Protein AF-A0A1J3G4S5-F1 (afdb_monomer_lite)

Sequence (83 aa):
KGTLNVLNSCTKSSSVKRVVVTSSVAAVAYNNKPRTPDVTVDETWFSDPELCKASKMWYVLSKTLAEEAAWKFAKEKGLDMVT

Organism: Noccaea caerulescens (NCBI:txid107243)

Radius of gyration: 14.48 Å; chains: 1; bounding box: 33×20×44 Å

pLDDT: mean 97.63, std 2.19, range [80.31, 98.75]

Structure (mmCIF, N/CA/C/O backbone):
data_AF-A0A1J3G4S5-F1
#
_entry.id   AF-A0A1J3G4S5-F1
#
loop_
_atom_site.group_PDB
_atom_site.id
_atom_site.type_symbol
_atom_site.label_atom_id
_atom_site.label_alt_id
_atom_site.label_comp_id
_atom_site.label_asym_id
_atom_site.label_entity_id
_atom_site.label_seq_id
_atom_site.pdbx_PDB_ins_code
_atom_site.Cartn_x
_atom_site.Cartn_y
_atom_site.Cartn_z
_atom_site.occupancy
_atom_site.B_iso_or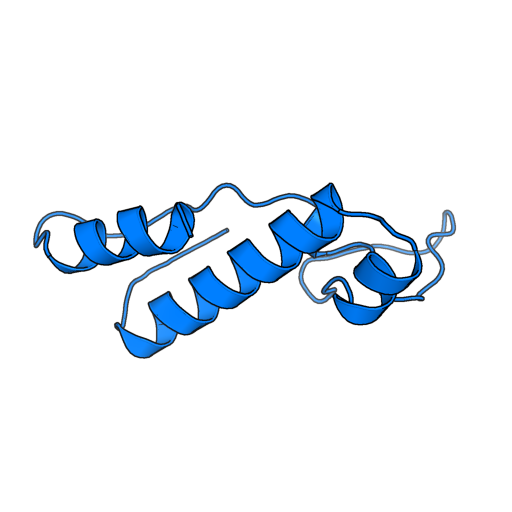_equiv
_atom_site.auth_seq_id
_atom_site.auth_comp_id
_atom_site.auth_asym_id
_atom_site.auth_atom_id
_atom_site.pdbx_PDB_model_num
ATOM 1 N N . LYS A 1 1 ? 5.213 8.237 6.650 1.00 80.31 1 LYS A N 1
ATOM 2 C CA . LYS A 1 1 ? 4.851 8.303 8.095 1.00 80.31 1 LYS A CA 1
ATOM 3 C C . LYS A 1 1 ? 3.412 8.771 8.357 1.00 80.31 1 LYS A C 1
ATOM 5 O O . LYS A 1 1 ? 2.854 8.322 9.346 1.00 80.31 1 LYS A O 1
ATOM 10 N N . GLY A 1 2 ? 2.794 9.603 7.504 1.00 96.56 2 GLY A N 1
ATOM 11 C CA . GLY A 1 2 ? 1.404 10.057 7.702 1.00 96.56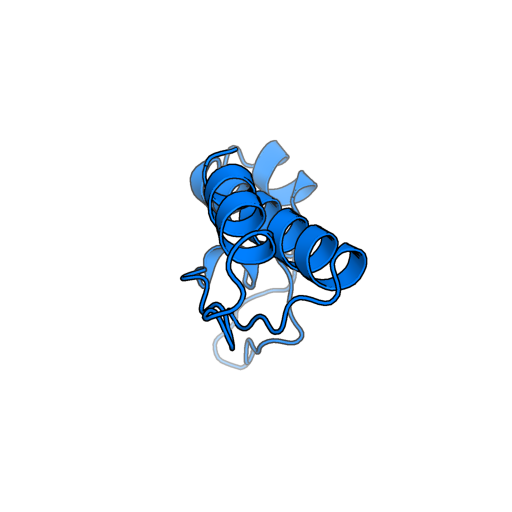 2 GLY A CA 1
ATOM 12 C C . GLY A 1 2 ? 0.375 8.925 7.831 1.00 96.56 2 GLY A C 1
ATOM 13 O O . GLY A 1 2 ? -0.408 8.936 8.773 1.00 96.56 2 GLY A O 1
ATOM 14 N N . THR A 1 3 ? 0.445 7.903 6.970 1.00 98.00 3 TH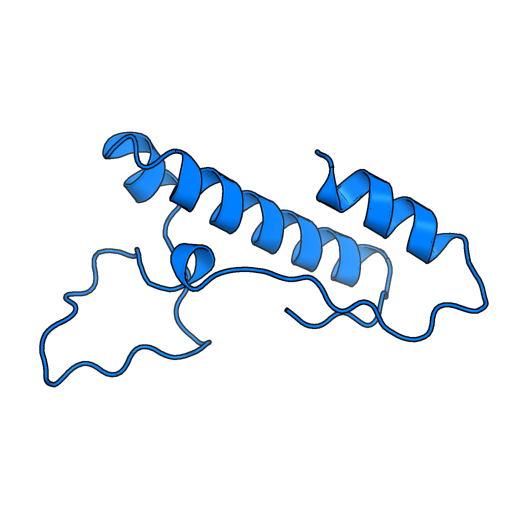R A N 1
ATOM 15 C CA . THR A 1 3 ? -0.465 6.742 7.002 1.00 98.00 3 THR A CA 1
ATOM 16 C C . THR A 1 3 ? -0.512 6.071 8.377 1.00 98.00 3 THR A C 1
ATOM 18 O O . THR A 1 3 ? -1.576 5.964 8.974 1.00 98.00 3 THR A O 1
ATOM 21 N N . LEU A 1 4 ? 0.649 5.712 8.938 1.00 98.38 4 LEU A N 1
ATOM 22 C CA . LEU A 1 4 ? 0.730 5.052 10.247 1.00 98.38 4 LEU A CA 1
ATOM 23 C C . LEU A 1 4 ? 0.202 5.926 11.394 1.00 98.38 4 LEU A C 1
ATOM 25 O O . LEU A 1 4 ? -0.357 5.402 12.352 1.00 98.38 4 LEU A O 1
ATOM 29 N N . ASN A 1 5 ? 0.343 7.252 11.300 1.00 98.38 5 ASN A N 1
ATOM 30 C CA . ASN A 1 5 ? -0.196 8.165 12.308 1.00 98.38 5 ASN A CA 1
ATOM 31 C C . ASN A 1 5 ? -1.733 8.107 12.369 1.00 98.38 5 ASN A C 1
ATOM 33 O O . ASN A 1 5 ? -2.320 8.053 13.453 1.00 98.38 5 ASN A O 1
ATOM 37 N N . VAL A 1 6 ? -2.382 8.071 11.202 1.00 98.38 6 VAL A N 1
ATOM 38 C CA . VAL A 1 6 ? -3.844 7.967 11.106 1.00 98.38 6 VAL A CA 1
ATOM 39 C C . VAL A 1 6 ? -4.308 6.579 11.544 1.00 98.38 6 VAL A C 1
ATOM 41 O O . VAL A 1 6 ? -5.174 6.487 12.410 1.00 98.38 6 VAL A O 1
ATOM 44 N N . LEU A 1 7 ? -3.678 5.506 11.052 1.00 98.31 7 LEU A N 1
ATOM 45 C CA . LEU A 1 7 ? -4.042 4.134 11.432 1.00 98.31 7 LEU A CA 1
ATOM 46 C C . LEU A 1 7 ? -3.908 3.891 12.942 1.00 98.31 7 LEU A C 1
ATOM 48 O O . LEU A 1 7 ? -4.795 3.303 13.557 1.00 98.31 7 LEU A O 1
ATOM 52 N N . ASN A 1 8 ? -2.854 4.412 13.572 1.00 97.88 8 ASN A N 1
ATOM 53 C CA . ASN A 1 8 ? -2.678 4.328 15.022 1.00 97.88 8 ASN A CA 1
ATOM 54 C C . ASN A 1 8 ? -3.750 5.106 15.804 1.00 97.88 8 ASN A C 1
ATOM 56 O O . ASN A 1 8 ? -4.097 4.733 16.925 1.00 97.88 8 ASN A O 1
ATOM 60 N N . SER A 1 9 ? -4.296 6.177 15.229 1.00 98.19 9 SER A N 1
ATOM 61 C CA . SER A 1 9 ? -5.449 6.874 15.809 1.00 98.19 9 SER A CA 1
ATOM 62 C C . SER A 1 9 ? -6.722 6.036 15.670 1.00 98.19 9 SER A C 1
ATOM 64 O O . SER A 1 9 ? -7.462 5.898 16.642 1.00 98.19 9 SER A O 1
ATOM 66 N N . CYS A 1 10 ? -6.935 5.396 14.515 1.00 98.06 10 CYS A N 1
ATOM 67 C CA . CYS A 1 10 ? -8.070 4.499 14.285 1.00 98.06 10 CYS A CA 1
ATOM 68 C C . CYS A 1 10 ? -8.102 3.335 15.283 1.00 98.06 10 CYS A C 1
ATOM 70 O O 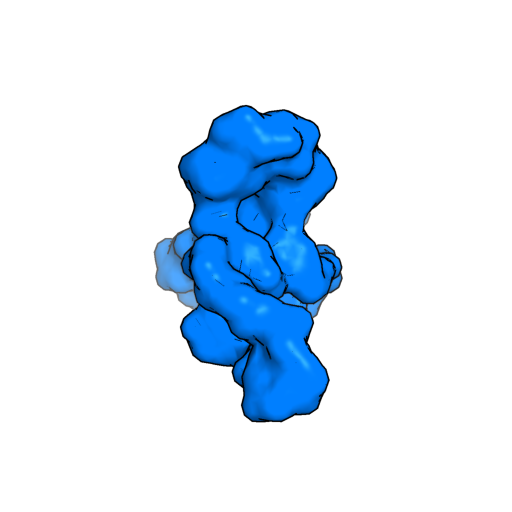. CYS A 1 10 ? -9.160 3.053 15.832 1.00 98.06 10 CYS A O 1
ATOM 72 N N . THR A 1 11 ? -6.954 2.727 15.606 1.00 97.00 11 THR A N 1
ATOM 73 C CA . THR A 1 11 ? -6.888 1.608 16.572 1.00 97.00 11 THR A CA 1
ATOM 74 C C . THR A 1 11 ? -7.287 1.978 18.000 1.00 97.00 11 THR A C 1
ATOM 76 O O . THR A 1 11 ? -7.538 1.098 18.815 1.00 97.00 11 THR A O 1
ATOM 79 N N . LYS A 1 12 ? -7.327 3.273 18.329 1.00 97.06 12 LYS A N 1
ATOM 80 C CA . LYS A 1 12 ? -7.737 3.769 19.651 1.00 97.06 12 LYS A CA 1
ATOM 81 C C . LYS A 1 12 ? -9.228 4.099 19.716 1.00 97.06 12 LYS A C 1
ATOM 83 O O . LYS A 1 12 ? -9.733 4.378 20.799 1.00 97.06 12 LYS A O 1
ATOM 88 N N . SER A 1 13 ? -9.920 4.111 18.577 1.00 96.81 13 SER A N 1
ATOM 89 C CA . SER A 1 13 ? -11.339 4.439 18.500 1.00 96.81 13 SER A CA 1
ATOM 90 C C . SER A 1 13 ? -12.181 3.170 18.466 1.00 96.81 13 SER A C 1
ATOM 92 O O . SER A 1 13 ? -12.100 2.393 17.519 1.00 96.81 13 SER A O 1
ATOM 94 N N . SER A 1 14 ? -13.052 2.992 19.459 1.00 95.19 14 SER A N 1
ATOM 95 C CA . SER A 1 14 ? -14.003 1.874 19.500 1.00 95.19 14 SER A CA 1
ATOM 96 C C . SER A 1 14 ? -15.131 1.985 18.467 1.00 95.19 14 SER A C 1
ATOM 98 O O . SER A 1 14 ? -15.840 1.011 18.228 1.00 95.19 14 SER A O 1
ATOM 100 N N . SER A 1 15 ? -15.318 3.156 17.846 1.00 97.94 15 SER A N 1
ATOM 101 C CA . SER A 1 15 ? -16.363 3.383 16.841 1.00 97.94 15 SER A CA 1
ATOM 102 C C . SER A 1 15 ? -15.918 3.079 15.408 1.00 97.94 15 SER A C 1
ATOM 104 O O . SER A 1 15 ? -16.766 2.948 14.522 1.00 97.94 15 SER A O 1
ATOM 106 N N . VAL A 1 16 ? -14.609 2.959 15.155 1.00 98.19 16 VAL A N 1
ATOM 107 C CA . VAL A 1 16 ? -14.077 2.668 13.817 1.00 98.19 16 VAL A CA 1
ATOM 108 C C . VAL A 1 16 ? -14.232 1.179 13.530 1.00 98.19 16 VAL A C 1
ATOM 110 O O . VAL A 1 16 ? -13.620 0.346 14.188 1.00 98.19 16 VAL A O 1
ATOM 113 N N . LYS A 1 17 ? -15.049 0.852 12.524 1.00 97.62 17 LYS A N 1
ATOM 114 C CA . LYS A 1 17 ? -15.332 -0.539 12.131 1.00 97.62 17 LYS A CA 1
ATOM 115 C C . LYS A 1 17 ? -14.432 -1.053 11.009 1.00 97.62 17 LYS A C 1
ATOM 117 O O . LYS A 1 17 ? -14.089 -2.224 11.004 1.00 97.62 17 LYS A O 1
ATOM 122 N N . ARG A 1 18 ? -14.081 -0.182 10.060 1.00 98.31 18 ARG A N 1
ATOM 123 C CA . ARG A 1 18 ? -13.227 -0.474 8.903 1.00 98.31 18 ARG A CA 1
ATOM 124 C C . ARG A 1 18 ? -12.505 0.794 8.476 1.00 98.31 18 ARG A C 1
ATOM 126 O O . ARG A 1 18 ? -13.085 1.879 8.550 1.00 98.31 18 ARG A O 1
ATOM 133 N N . VAL A 1 19 ? -11.271 0.657 8.004 1.00 98.50 19 VAL A N 1
ATOM 134 C CA . VAL A 1 19 ? -10.503 1.751 7.400 1.00 98.50 19 VAL A CA 1
ATOM 135 C C . VAL A 1 19 ? -10.344 1.507 5.901 1.00 98.50 19 VAL A C 1
ATOM 137 O O . VAL A 1 19 ? -9.893 0.444 5.488 1.00 98.50 19 VAL A O 1
ATOM 140 N N . VAL A 1 20 ? -10.700 2.504 5.091 1.00 98.69 20 VAL A N 1
ATOM 141 C CA . VAL A 1 20 ? -10.447 2.514 3.644 1.00 98.69 20 VAL A CA 1
ATOM 142 C C . VAL A 1 20 ? -9.244 3.413 3.392 1.00 98.69 20 VAL A C 1
ATOM 144 O O . VAL A 1 20 ? -9.300 4.616 3.660 1.00 98.69 20 VAL A O 1
ATOM 147 N N . VAL A 1 21 ? -8.141 2.840 2.925 1.00 98.50 21 VAL A N 1
ATOM 148 C CA . VAL A 1 21 ? -6.906 3.574 2.639 1.00 98.50 21 VAL A CA 1
ATOM 149 C C . VAL A 1 21 ? -6.827 3.838 1.147 1.00 98.50 21 VAL A C 1
ATOM 151 O O . VAL A 1 21 ? -6.653 2.918 0.372 1.00 98.50 21 VAL A O 1
ATOM 154 N N . THR A 1 22 ? -6.871 5.099 0.723 1.00 98.50 22 THR A N 1
ATOM 155 C CA . THR A 1 22 ? -6.683 5.422 -0.698 1.00 98.50 22 THR A CA 1
ATOM 156 C C . THR A 1 22 ? -5.241 5.159 -1.133 1.00 98.50 22 THR A C 1
ATOM 158 O O . THR A 1 22 ? -4.342 5.988 -0.911 1.00 98.50 22 THR A O 1
ATOM 161 N N . SER A 1 23 ? -5.024 4.016 -1.782 1.00 98.06 23 SER A N 1
ATOM 162 C CA . SER A 1 23 ? -3.739 3.691 -2.386 1.00 98.06 23 SER A CA 1
ATOM 163 C C . SER A 1 23 ? -3.594 4.302 -3.790 1.00 98.06 23 SER A C 1
ATOM 165 O O . SER A 1 23 ? -3.918 5.476 -4.006 1.00 98.06 23 SER A O 1
ATOM 167 N N . SER A 1 24 ? -2.978 3.587 -4.726 1.00 98.50 24 SER A N 1
ATOM 168 C CA . SER A 1 24 ? -2.767 3.972 -6.116 1.00 98.50 24 SER A CA 1
ATOM 169 C C . SER A 1 24 ? -2.316 2.754 -6.917 1.00 98.50 24 SER A C 1
ATOM 171 O O . SER A 1 24 ? -1.560 1.932 -6.408 1.00 98.50 24 SER A O 1
ATOM 173 N N . VAL A 1 25 ? -2.621 2.730 -8.219 1.00 98.19 25 VAL A N 1
ATOM 174 C CA . VAL A 1 25 ? -2.009 1.798 -9.190 1.00 98.19 25 VAL A CA 1
ATOM 175 C C . VAL A 1 25 ? -0.470 1.812 -9.150 1.00 98.19 25 VAL A C 1
ATOM 177 O O . VAL A 1 25 ? 0.188 0.849 -9.539 1.00 98.19 25 VAL A O 1
ATOM 180 N N . ALA A 1 26 ? 0.125 2.891 -8.632 1.00 98.50 26 ALA A N 1
ATOM 181 C CA . ALA A 1 26 ? 1.554 2.991 -8.379 1.00 98.50 26 ALA A CA 1
ATOM 182 C C . ALA A 1 26 ? 2.092 1.910 -7.423 1.00 98.50 26 ALA A C 1
ATOM 184 O O . ALA A 1 26 ? 3.222 1.468 -7.597 1.00 98.50 26 ALA A O 1
ATOM 185 N N . ALA A 1 27 ? 1.300 1.430 -6.465 1.00 98.69 27 ALA A N 1
ATOM 186 C CA . ALA A 1 27 ? 1.701 0.343 -5.571 1.00 98.69 27 ALA A CA 1
ATOM 187 C C . ALA A 1 27 ? 1.587 -1.060 -6.213 1.00 98.69 27 ALA A C 1
ATOM 189 O O . ALA A 1 27 ? 2.067 -2.028 -5.631 1.00 98.69 27 ALA A O 1
ATOM 190 N N . VAL A 1 28 ? 1.017 -1.164 -7.421 1.00 98.50 28 VAL A N 1
ATOM 191 C CA . VAL A 1 28 ? 0.679 -2.433 -8.096 1.00 98.50 28 VAL A CA 1
ATOM 192 C C . VAL A 1 28 ? 1.540 -2.679 -9.345 1.00 98.50 28 VAL A C 1
ATOM 194 O O . VAL A 1 28 ? 2.116 -3.750 -9.527 1.00 98.50 28 VAL A O 1
ATOM 197 N N . ALA A 1 29 ? 1.640 -1.690 -10.238 1.00 98.06 29 ALA A N 1
ATOM 198 C CA . ALA A 1 29 ? 1.992 -1.931 -11.642 1.00 98.06 29 ALA A CA 1
ATOM 199 C C . ALA A 1 29 ? 3.498 -1.935 -11.998 1.00 98.06 29 ALA A C 1
ATOM 201 O O . ALA A 1 29 ? 3.828 -2.025 -13.183 1.00 98.06 29 ALA A O 1
ATOM 202 N N . TYR A 1 30 ? 4.419 -1.798 -11.039 1.00 97.69 30 TYR A N 1
ATOM 203 C CA . TYR A 1 30 ? 5.847 -1.557 -11.314 1.00 97.69 30 TYR A CA 1
ATOM 204 C C . TYR A 1 30 ? 6.753 -2.665 -10.766 1.00 97.69 30 TYR A C 1
ATOM 206 O O . TYR A 1 30 ? 7.419 -2.474 -9.756 1.00 97.69 30 TYR A O 1
ATOM 214 N N . ASN A 1 31 ? 6.796 -3.824 -11.431 1.00 96.94 31 ASN A N 1
ATOM 215 C CA . ASN A 1 31 ? 7.459 -5.037 -10.921 1.00 96.94 31 ASN A CA 1
ATOM 216 C C . ASN A 1 31 ? 8.272 -5.821 -11.969 1.00 96.94 31 ASN A C 1
ATOM 218 O O . ASN A 1 31 ? 8.313 -7.048 -11.941 1.00 96.94 31 ASN A O 1
ATOM 222 N N . ASN A 1 32 ? 8.898 -5.116 -12.919 1.00 93.75 32 ASN A N 1
ATOM 223 C CA . ASN A 1 32 ? 9.665 -5.666 -14.053 1.00 93.75 32 ASN A CA 1
ATOM 224 C C . ASN A 1 32 ? 8.889 -6.543 -15.051 1.00 93.75 32 ASN A C 1
ATOM 226 O O . ASN A 1 32 ? 9.433 -6.878 -16.103 1.00 93.75 32 ASN A O 1
ATOM 230 N N . LYS A 1 33 ? 7.622 -6.880 -14.792 1.00 94.69 33 LYS A N 1
ATOM 231 C CA . LYS A 1 33 ? 6.784 -7.546 -15.789 1.00 94.69 33 LYS A CA 1
ATOM 232 C C . LYS A 1 33 ? 6.408 -6.551 -16.903 1.00 94.69 33 LYS A C 1
ATOM 234 O O . LYS A 1 33 ? 6.073 -5.398 -16.609 1.00 94.69 33 LYS A O 1
ATOM 239 N N . PRO A 1 34 ? 6.448 -6.961 -18.182 1.00 93.88 34 PRO A N 1
ATOM 240 C CA . PRO A 1 34 ? 6.039 -6.103 -19.286 1.00 93.88 34 PRO A CA 1
ATOM 241 C C . PRO A 1 34 ? 4.537 -5.801 -19.205 1.00 93.88 34 PRO A C 1
ATOM 243 O O . PRO A 1 34 ? 3.739 -6.668 -18.863 1.00 93.88 34 PRO A O 1
ATOM 246 N N . ARG A 1 35 ? 4.152 -4.568 -19.546 1.00 94.62 35 ARG A N 1
ATOM 247 C CA . ARG A 1 35 ? 2.751 -4.123 -19.638 1.00 94.62 35 ARG A CA 1
ATOM 248 C C . ARG A 1 35 ? 2.385 -3.901 -21.105 1.00 94.62 35 ARG A C 1
ATOM 250 O O . ARG A 1 35 ? 2.288 -2.762 -21.558 1.00 94.62 35 ARG A O 1
ATOM 257 N N . THR A 1 36 ? 2.315 -4.991 -21.866 1.00 97.00 36 THR A N 1
ATOM 258 C CA . THR A 1 36 ? 1.879 -4.993 -23.273 1.00 97.00 36 THR A CA 1
ATOM 259 C C . THR A 1 36 ? 0.346 -5.014 -23.361 1.00 97.00 36 THR A C 1
ATOM 261 O O . THR A 1 36 ? -0.301 -5.276 -22.347 1.00 97.00 36 THR A O 1
ATOM 264 N N . PRO A 1 37 ? -0.262 -4.755 -24.536 1.00 97.75 37 PRO A N 1
ATOM 265 C CA . PRO A 1 37 ? -1.723 -4.752 -24.690 1.00 97.75 37 PRO A CA 1
ATOM 266 C C . PRO A 1 37 ? -2.429 -6.040 -24.235 1.00 97.75 37 PRO A C 1
ATOM 268 O O . PRO A 1 37 ? -3.570 -5.976 -23.792 1.00 97.75 37 PRO A O 1
ATOM 271 N N . ASP A 1 38 ? -1.742 -7.184 -24.299 1.00 97.31 38 ASP A N 1
ATOM 272 C CA . ASP A 1 38 ? -2.291 -8.496 -23.930 1.00 97.31 38 ASP A CA 1
ATOM 273 C C . ASP A 1 38 ? -2.128 -8.833 -22.434 1.00 97.31 38 ASP A C 1
ATOM 275 O O . ASP A 1 38 ? -2.585 -9.879 -21.972 1.00 97.31 38 ASP A O 1
ATOM 279 N N . VAL A 1 39 ? -1.453 -7.976 -21.658 1.00 97.38 39 VAL A N 1
ATOM 280 C CA . VAL A 1 39 ? -1.204 -8.201 -20.229 1.00 97.38 39 VAL A CA 1
ATOM 281 C C . VAL A 1 39 ? -2.267 -7.500 -19.395 1.00 97.38 39 VAL A C 1
ATOM 283 O O . VAL A 1 39 ? -2.372 -6.275 -19.386 1.00 97.38 39 VAL A O 1
ATOM 286 N N . THR A 1 40 ? -3.009 -8.291 -18.622 1.00 97.56 40 THR A N 1
ATOM 287 C CA . THR A 1 40 ? -3.918 -7.777 -17.592 1.00 97.56 40 THR A CA 1
ATOM 288 C C . THR A 1 40 ? -3.154 -7.598 -16.282 1.00 97.56 40 THR A C 1
ATOM 290 O O . THR A 1 40 ? -2.512 -8.530 -15.798 1.00 97.56 40 THR A O 1
ATOM 293 N N . VAL A 1 41 ? -3.208 -6.390 -15.724 1.00 97.81 41 VAL A N 1
ATOM 294 C CA . VAL A 1 41 ? -2.697 -6.082 -14.382 1.00 97.81 41 VAL A CA 1
ATOM 295 C C . VAL A 1 41 ? -3.869 -6.154 -13.409 1.00 97.81 41 VAL A C 1
ATOM 297 O O . VAL A 1 41 ? -4.901 -5.538 -13.666 1.00 97.81 41 VAL A O 1
ATOM 300 N N . ASP A 1 42 ? -3.696 -6.880 -12.310 1.00 97.62 42 ASP A N 1
ATOM 301 C CA . ASP A 1 42 ? -4.704 -7.083 -11.265 1.00 97.62 42 ASP A CA 1
ATOM 302 C C . ASP A 1 42 ? -4.092 -6.904 -9.861 1.00 97.62 42 ASP A C 1
ATOM 304 O O . ASP A 1 42 ? -2.906 -6.593 -9.711 1.00 97.62 42 ASP A O 1
ATOM 308 N N . GLU A 1 43 ? -4.893 -7.104 -8.817 1.00 97.94 43 GLU A N 1
ATOM 309 C CA . GLU A 1 43 ? -4.515 -6.924 -7.411 1.00 97.94 43 GLU A CA 1
ATOM 310 C C . GLU A 1 43 ? -3.530 -7.989 -6.891 1.00 97.94 43 GLU A C 1
ATOM 312 O O . GLU A 1 43 ? -3.056 -7.891 -5.759 1.00 97.94 43 GLU A O 1
ATOM 317 N N . THR A 1 44 ? -3.184 -9.004 -7.693 1.00 97.19 44 THR A N 1
ATOM 318 C CA . THR A 1 44 ? -2.116 -9.962 -7.353 1.00 97.19 44 THR A CA 1
ATOM 319 C C . THR A 1 44 ? -0.723 -9.407 -7.656 1.00 97.19 44 THR A C 1
ATOM 321 O O . THR A 1 44 ? 0.292 -9.989 -7.257 1.00 97.19 44 THR A O 1
ATOM 324 N N . TRP A 1 45 ? -0.652 -8.281 -8.368 1.00 98.38 45 TRP A N 1
ATOM 325 C CA . TRP A 1 45 ? 0.588 -7.584 -8.662 1.00 98.38 45 TRP A CA 1
ATOM 326 C C . TRP A 1 45 ? 0.942 -6.599 -7.550 1.00 98.38 45 TRP A C 1
ATOM 328 O O . TRP A 1 45 ? 0.107 -5.856 -7.050 1.00 98.38 45 TRP A O 1
ATOM 338 N N . PHE A 1 46 ? 2.230 -6.542 -7.224 1.00 98.31 46 PHE A N 1
ATOM 339 C CA . PHE A 1 46 ? 2.791 -5.559 -6.305 1.00 98.31 46 PHE A CA 1
ATOM 340 C C . PHE A 1 46 ? 4.012 -4.930 -6.946 1.00 98.31 46 PHE A C 1
ATOM 342 O O . PHE A 1 46 ? 4.838 -5.652 -7.508 1.00 98.31 46 PHE A O 1
ATOM 349 N N . SER A 1 47 ? 4.124 -3.607 -6.861 1.00 98.62 47 SER A N 1
ATOM 350 C CA . SER A 1 47 ? 5.302 -2.873 -7.310 1.00 98.62 47 SER A CA 1
ATOM 351 C C . SER A 1 47 ? 6.527 -3.243 -6.475 1.00 98.62 47 SER A C 1
ATOM 353 O O . SER A 1 47 ? 6.435 -3.408 -5.263 1.00 98.62 47 SER A O 1
ATOM 355 N N . ASP A 1 48 ? 7.689 -3.306 -7.115 1.00 98.50 48 ASP A N 1
ATOM 356 C CA . ASP A 1 48 ? 8.978 -3.583 -6.488 1.00 98.50 48 ASP A CA 1
ATOM 357 C C . ASP A 1 48 ? 9.613 -2.267 -5.981 1.00 98.50 48 ASP A C 1
ATOM 359 O O . ASP A 1 48 ? 9.943 -1.386 -6.791 1.00 98.50 48 ASP A O 1
ATOM 363 N N . PRO A 1 49 ? 9.794 -2.090 -4.656 1.00 98.31 49 PRO A N 1
ATOM 364 C CA . PRO A 1 49 ? 10.410 -0.891 -4.094 1.00 98.31 49 PRO A CA 1
ATOM 365 C C . PRO A 1 49 ? 11.846 -0.651 -4.575 1.00 98.31 49 PRO A C 1
ATOM 367 O O . PRO A 1 49 ? 12.225 0.499 -4.814 1.00 98.31 49 PRO A O 1
ATOM 370 N N . GLU A 1 50 ? 12.650 -1.701 -4.744 1.00 98.38 50 GLU A N 1
ATOM 371 C CA . GLU A 1 50 ? 14.053 -1.560 -5.143 1.00 98.38 50 GLU A CA 1
ATOM 372 C C . GLU A 1 50 ? 14.159 -1.132 -6.606 1.00 98.38 50 GLU A C 1
ATOM 374 O O . GLU A 1 50 ? 14.938 -0.229 -6.925 1.00 98.38 50 GLU A O 1
ATOM 379 N N . LEU A 1 51 ? 13.293 -1.664 -7.475 1.00 97.88 51 LEU A N 1
ATOM 380 C CA . LEU A 1 51 ? 13.143 -1.169 -8.846 1.00 97.88 51 LEU A CA 1
ATOM 381 C C . LEU A 1 51 ? 12.764 0.317 -8.857 1.00 97.88 51 LEU A C 1
ATOM 383 O O . LEU A 1 51 ? 13.421 1.133 -9.507 1.00 97.88 51 LEU A O 1
ATOM 387 N N . CYS A 1 52 ? 11.727 0.691 -8.103 1.00 98.25 52 CYS A N 1
ATOM 388 C CA . CYS A 1 52 ? 11.256 2.075 -8.049 1.00 98.25 52 CYS A CA 1
ATOM 389 C C . CYS A 1 52 ? 12.357 3.030 -7.565 1.00 98.25 52 CYS A C 1
ATOM 391 O O . CYS A 1 52 ? 12.497 4.139 -8.085 1.00 98.25 52 CYS A O 1
ATOM 393 N N . LYS A 1 53 ? 13.159 2.602 -6.587 1.00 98.38 53 LYS A N 1
ATOM 394 C CA . LYS A 1 53 ? 14.291 3.359 -6.045 1.00 98.38 53 LYS A CA 1
ATOM 395 C C . LYS A 1 53 ? 15.430 3.491 -7.055 1.00 98.38 53 LYS A C 1
ATOM 397 O O . LYS A 1 53 ? 15.913 4.605 -7.261 1.00 98.38 53 LYS A O 1
ATOM 402 N N . ALA A 1 54 ? 15.829 2.399 -7.708 1.00 98.31 54 ALA A N 1
ATOM 403 C CA . ALA A 1 54 ? 16.876 2.399 -8.731 1.00 98.31 54 ALA A CA 1
ATOM 404 C C . ALA A 1 54 ? 16.521 3.322 -9.910 1.00 98.31 54 ALA A C 1
ATOM 406 O O . ALA A 1 54 ? 17.364 4.082 -10.389 1.00 98.31 54 ALA A O 1
ATOM 407 N N . SER A 1 55 ? 15.249 3.336 -10.314 1.00 97.62 55 SER A N 1
ATOM 40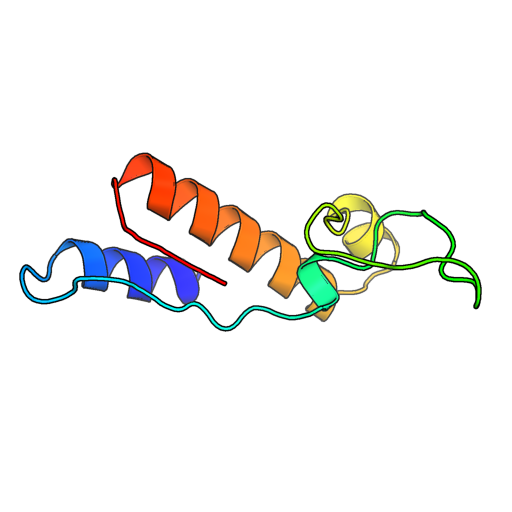8 C CA . SER A 1 55 ? 14.721 4.201 -11.376 1.00 97.62 55 SER A CA 1
ATOM 409 C C . SER A 1 55 ? 14.331 5.612 -10.910 1.00 97.62 55 SER A C 1
ATOM 411 O O . SER A 1 55 ? 13.790 6.381 -11.703 1.00 97.62 55 SER A O 1
ATOM 413 N N . LYS A 1 56 ? 14.592 5.982 -9.646 1.00 98.38 56 LYS A N 1
ATOM 414 C CA . LYS A 1 56 ? 14.245 7.293 -9.050 1.00 98.38 56 LYS A CA 1
ATOM 415 C C . LYS A 1 56 ? 12.751 7.650 -9.145 1.00 98.38 56 LYS A C 1
ATOM 417 O O . LYS A 1 56 ? 12.377 8.823 -9.169 1.00 98.38 56 LYS A O 1
ATOM 422 N N . MET A 1 57 ? 11.872 6.651 -9.168 1.00 98.38 57 MET A N 1
ATOM 423 C CA . MET A 1 57 ? 10.415 6.805 -9.219 1.00 98.38 57 MET A CA 1
ATOM 424 C C . MET A 1 57 ? 9.847 7.071 -7.820 1.00 98.38 57 MET A C 1
ATOM 426 O O . MET A 1 57 ? 9.100 6.269 -7.262 1.00 98.38 57 MET A O 1
ATOM 430 N N . TRP A 1 58 ? 10.207 8.212 -7.230 1.00 98.56 58 TRP A N 1
ATOM 431 C CA . TRP A 1 58 ? 9.963 8.502 -5.811 1.00 98.56 58 TRP A CA 1
ATOM 432 C C . TRP A 1 58 ? 8.492 8.482 -5.400 1.00 98.56 58 TRP A C 1
ATOM 434 O O . TRP A 1 58 ? 8.175 8.015 -4.310 1.00 98.56 58 TRP A O 1
ATOM 444 N N . TYR A 1 59 ? 7.587 8.945 -6.266 1.00 98.56 59 TYR A N 1
ATOM 445 C CA . TYR A 1 59 ? 6.152 8.878 -5.987 1.00 98.56 59 TYR A CA 1
ATOM 446 C C . TYR A 1 59 ? 5.667 7.428 -5.901 1.00 98.56 59 TYR A C 1
ATOM 448 O O . TYR A 1 59 ? 4.979 7.064 -4.948 1.00 98.56 59 TYR A O 1
ATOM 456 N N . VAL A 1 60 ? 6.084 6.596 -6.858 1.00 98.62 60 VAL A N 1
ATOM 457 C CA . VAL A 1 60 ? 5.723 5.176 -6.913 1.00 98.62 60 VAL A CA 1
ATOM 458 C C . VAL A 1 60 ? 6.267 4.459 -5.691 1.00 98.62 60 VAL A C 1
ATOM 460 O O . VAL A 1 60 ? 5.491 3.878 -4.940 1.00 98.62 60 VAL A O 1
ATOM 463 N N . LEU A 1 61 ? 7.553 4.657 -5.394 1.00 98.69 61 LEU A N 1
ATOM 464 C CA . LEU A 1 61 ? 8.180 4.152 -4.177 1.00 98.69 61 LEU A CA 1
ATOM 465 C C . LEU A 1 61 ? 7.412 4.575 -2.916 1.00 98.69 61 LEU A C 1
ATOM 467 O O . LEU A 1 61 ? 7.173 3.759 -2.029 1.00 98.69 61 LEU A O 1
ATOM 471 N N . SER A 1 62 ? 6.996 5.843 -2.834 1.00 98.50 62 SER A N 1
ATOM 472 C CA . SER A 1 62 ? 6.271 6.354 -1.669 1.00 98.50 62 SER A CA 1
ATOM 473 C C . SER A 1 62 ? 4.911 5.681 -1.478 1.00 98.50 62 SER A C 1
ATOM 475 O O . SER A 1 62 ? 4.531 5.420 -0.338 1.00 98.50 62 SER A O 1
ATOM 477 N N . LYS A 1 63 ? 4.194 5.382 -2.570 1.00 98.62 63 LYS A N 1
ATOM 478 C CA . LYS A 1 63 ? 2.894 4.705 -2.534 1.00 98.62 63 LYS A CA 1
ATOM 479 C C . LYS A 1 63 ? 3.048 3.227 -2.195 1.00 98.62 63 LYS A C 1
ATOM 481 O O . LYS A 1 63 ? 2.353 2.773 -1.292 1.00 98.62 63 LYS A O 1
ATOM 486 N N . THR A 1 64 ? 4.009 2.536 -2.808 1.00 98.62 64 THR A N 1
ATOM 487 C CA . THR A 1 64 ? 4.324 1.131 -2.509 1.00 98.62 64 THR A CA 1
ATOM 488 C C . THR A 1 64 ? 4.653 0.939 -1.029 1.00 98.62 64 THR A C 1
ATOM 490 O O . THR A 1 64 ? 3.988 0.173 -0.339 1.00 98.62 64 THR A O 1
ATOM 493 N N . LEU A 1 65 ? 5.608 1.711 -0.497 1.00 98.62 65 LEU A N 1
ATOM 494 C CA . LEU A 1 65 ? 6.020 1.589 0.906 1.00 98.62 65 LEU A CA 1
ATOM 495 C C . LEU A 1 65 ? 4.915 2.005 1.888 1.00 98.62 65 LEU A C 1
ATOM 497 O O . LEU A 1 65 ? 4.848 1.492 3.005 1.00 98.62 65 LEU A O 1
ATOM 501 N N . ALA A 1 66 ? 4.066 2.968 1.515 1.00 98.62 66 ALA A N 1
ATOM 502 C CA . ALA A 1 66 ? 2.962 3.398 2.367 1.00 98.62 66 ALA A CA 1
ATOM 503 C C . ALA A 1 66 ? 1.862 2.335 2.470 1.00 98.62 66 ALA A C 1
ATOM 505 O O . ALA A 1 66 ? 1.358 2.122 3.574 1.00 98.62 66 ALA A O 1
ATOM 506 N N . GLU A 1 67 ? 1.500 1.686 1.361 1.00 98.75 67 GLU A N 1
ATOM 507 C CA . GLU A 1 67 ? 0.521 0.595 1.352 1.00 98.75 67 GLU A CA 1
ATOM 508 C C . GLU A 1 67 ? 1.064 -0.655 2.057 1.00 98.75 67 GLU A C 1
ATOM 510 O O . GLU A 1 67 ? 0.384 -1.204 2.923 1.00 98.75 67 GLU A O 1
ATOM 515 N N . GLU A 1 68 ? 2.313 -1.049 1.791 1.00 98.44 68 GLU A N 1
ATOM 516 C CA . GLU A 1 68 ? 2.957 -2.183 2.471 1.00 98.44 68 GLU A CA 1
ATOM 517 C C . GLU A 1 68 ? 2.976 -1.984 3.996 1.00 98.44 68 GLU A C 1
ATOM 519 O O . GLU A 1 68 ? 2.579 -2.863 4.769 1.00 98.44 68 GLU A O 1
ATOM 524 N N . ALA A 1 69 ? 3.368 -0.788 4.449 1.00 98.50 69 ALA A N 1
ATOM 525 C CA . ALA A 1 69 ? 3.361 -0.448 5.867 1.00 98.50 69 ALA A CA 1
ATOM 526 C C . ALA A 1 69 ? 1.942 -0.428 6.460 1.00 98.50 69 ALA A C 1
ATOM 528 O O . ALA A 1 69 ? 1.770 -0.809 7.620 1.00 98.50 69 ALA A O 1
ATOM 529 N N . ALA A 1 70 ? 0.935 0.009 5.695 1.00 98.56 70 ALA A N 1
ATOM 530 C CA . ALA A 1 70 ? -0.460 0.008 6.126 1.00 98.56 70 ALA A CA 1
ATOM 531 C C . ALA A 1 70 ? -0.982 -1.419 6.336 1.00 98.56 70 ALA A C 1
ATOM 533 O O . ALA A 1 70 ? -1.522 -1.708 7.404 1.00 98.56 70 ALA A O 1
ATOM 534 N N . TRP A 1 71 ? -0.749 -2.324 5.379 1.00 98.56 71 TRP A N 1
ATOM 535 C CA . TRP A 1 71 ? -1.152 -3.730 5.482 1.00 98.56 71 TRP A CA 1
ATOM 536 C C . TRP A 1 71 ? -0.456 -4.450 6.632 1.00 98.56 71 TRP A C 1
ATOM 538 O O . TRP A 1 71 ? -1.115 -5.140 7.415 1.00 98.56 71 TRP A O 1
ATOM 548 N N . LYS A 1 72 ? 0.858 -4.247 6.790 1.00 98.56 72 LYS A N 1
ATOM 549 C CA . LYS A 1 72 ? 1.610 -4.795 7.925 1.00 98.56 72 LYS A CA 1
ATOM 550 C C . LYS A 1 72 ? 1.026 -4.322 9.256 1.00 98.56 72 LYS A C 1
ATOM 552 O O . LYS A 1 72 ? 0.737 -5.142 10.125 1.00 98.56 72 LYS A O 1
ATOM 557 N N . PHE A 1 73 ? 0.799 -3.016 9.395 1.00 98.38 73 PHE A N 1
ATOM 558 C CA . PHE A 1 73 ? 0.223 -2.435 10.605 1.00 98.38 73 PHE A CA 1
ATOM 559 C C . PHE A 1 73 ? -1.187 -2.970 10.889 1.00 98.38 73 PHE A C 1
ATOM 561 O O . PHE A 1 73 ? -1.487 -3.336 12.024 1.00 98.38 73 PHE A O 1
ATOM 568 N N . ALA A 1 74 ? -2.047 -3.041 9.869 1.00 98.12 74 ALA A N 1
ATOM 569 C CA . ALA A 1 74 ? -3.413 -3.530 10.013 1.00 98.12 74 ALA A CA 1
ATOM 570 C C . ALA A 1 74 ? -3.443 -4.987 10.492 1.00 98.12 74 ALA A C 1
ATOM 572 O O . ALA A 1 74 ? -4.157 -5.302 11.444 1.00 98.12 74 ALA A O 1
ATOM 573 N N . LYS A 1 75 ? -2.591 -5.848 9.918 1.00 98.25 75 LYS A N 1
ATOM 574 C CA . LYS A 1 75 ? -2.440 -7.248 10.339 1.00 98.25 75 LYS A CA 1
ATOM 575 C C . LYS A 1 75 ? -1.965 -7.369 11.788 1.00 98.25 75 LYS A C 1
ATOM 577 O O . LYS A 1 75 ? -2.528 -8.148 12.549 1.00 98.25 75 LYS A O 1
ATOM 582 N N . GLU A 1 76 ? -0.959 -6.591 12.184 1.00 98.12 76 GLU A N 1
ATOM 583 C CA . GLU A 1 76 ? -0.419 -6.597 13.553 1.00 98.12 76 GLU A CA 1
ATOM 584 C C . GLU A 1 76 ? -1.424 -6.091 14.599 1.00 98.12 76 GLU A C 1
ATOM 586 O O . GLU A 1 76 ? -1.374 -6.504 15.757 1.00 98.12 76 GLU A O 1
ATOM 591 N N . LYS A 1 77 ? -2.327 -5.183 14.213 1.00 97.31 77 LYS A N 1
ATOM 592 C CA . LYS A 1 77 ? -3.324 -4.579 15.110 1.00 97.31 77 LYS A CA 1
ATOM 593 C C . LYS A 1 77 ? -4.715 -5.201 15.017 1.00 97.31 77 LYS A C 1
ATOM 595 O O . LYS A 1 77 ? -5.593 -4.771 15.758 1.00 97.31 77 LYS A O 1
ATOM 600 N N . GLY A 1 78 ? -4.921 -6.181 14.136 1.00 95.94 78 GLY A N 1
ATOM 601 C CA . GLY A 1 78 ? -6.243 -6.760 13.882 1.00 95.94 78 GLY A CA 1
ATOM 602 C C . GLY A 1 78 ? -7.251 -5.739 13.342 1.00 95.94 78 GLY A C 1
ATOM 603 O O . GLY A 1 78 ? -8.435 -5.823 13.652 1.00 95.94 78 GLY A O 1
ATOM 604 N N . LEU A 1 79 ? -6.781 -4.742 12.587 1.00 97.19 79 LEU A N 1
ATOM 605 C CA . LEU A 1 79 ? -7.620 -3.699 12.001 1.00 97.19 79 LEU A CA 1
ATOM 606 C C . LEU A 1 79 ? -8.228 -4.201 10.683 1.00 97.19 79 LEU A C 1
ATOM 608 O O . LEU A 1 79 ? -7.488 -4.600 9.786 1.00 97.19 79 LEU A O 1
ATOM 612 N N . ASP A 1 80 ? -9.555 -4.131 10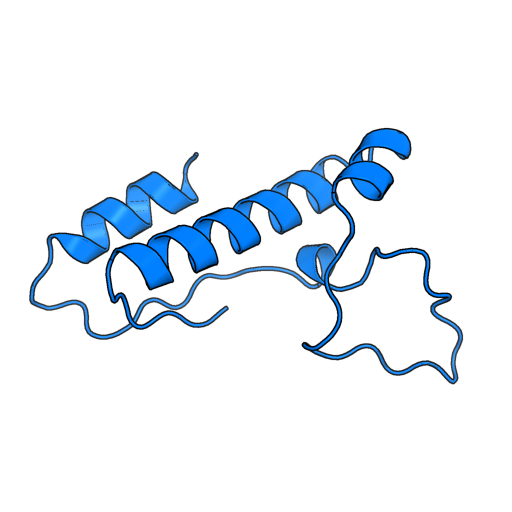.542 1.00 98.19 80 ASP A N 1
ATOM 613 C CA . ASP A 1 80 ? -10.229 -4.349 9.254 1.00 98.19 80 ASP A CA 1
ATOM 614 C C . ASP A 1 80 ? -9.887 -3.183 8.308 1.00 98.19 80 ASP A C 1
ATOM 616 O O . ASP A 1 80 ? -10.282 -2.032 8.540 1.00 98.19 80 ASP A O 1
ATOM 620 N N . MET A 1 81 ? -9.098 -3.478 7.274 1.00 98.56 81 MET A N 1
ATOM 621 C CA . MET A 1 81 ? -8.588 -2.503 6.316 1.00 98.56 81 MET A CA 1
ATOM 622 C C . MET A 1 81 ? -8.776 -2.999 4.883 1.00 98.56 81 MET A C 1
ATOM 624 O O . MET A 1 81 ? -8.590 -4.180 4.597 1.00 98.56 81 MET A O 1
ATOM 628 N N . VAL A 1 82 ? -9.093 -2.066 3.988 1.00 98.50 82 VAL A N 1
ATOM 629 C CA . VAL A 1 82 ? -9.101 -2.252 2.530 1.00 98.50 82 VAL A CA 1
ATOM 630 C C . VAL A 1 82 ? -8.360 -1.091 1.857 1.00 98.50 82 VAL A C 1
ATOM 632 O O . VAL A 1 82 ? -8.294 0.002 2.439 1.00 98.50 82 VAL A O 1
ATOM 635 N N . THR A 1 83 ? -7.798 -1.324 0.668 1.00 96.06 83 THR A N 1
ATOM 636 C CA . THR A 1 83 ? -7.072 -0.322 -0.138 1.00 96.06 83 THR A CA 1
ATOM 637 C C . THR A 1 83 ? -7.768 0.025 -1.448 1.00 96.06 83 THR A C 1
ATOM 639 O O . THR A 1 83 ? -8.656 -0.751 -1.865 1.00 96.06 83 THR A O 1
#

Secondary structure (DSSP, 8-state):
-HHHHHHHHHTT-TT---EE----GGGTS-SS----TTPPP-TT----HHHHHHTT-HHHHHHHHHHHHHHHHHHHHT--EE-

Foldseek 3Di:
DVLVVVVVVLLVDPPRQEEEDDADCLQFDADPDDDDPPDDTDPVGGHDLVSCVVVVVVVSNVRNVSVVVNVVVCVVSVHHYDD

InterPro domains:
  IPR002225 3-beta hydroxysteroid dehydrogenase/isomerase [PF01073] (1-70)
  IPR036291 NAD(P)-binding domain superfamily [SSF51735] (2-82)
  IPR050425 NAD(P)-dependent dehydratase-like [PTHR10366] (1-83)